Protein AF-A0A1F8B4W2-F1 (afdb_monomer_lite)

InterPro domains:
  IPR002145 Ribbon-helix-helix protein, CopG [PF01402] (3-40)
  IPR010985 Ribbon-helix-helix [SSF47598] (1-41)
  IPR013321 Arc-type ribbon-helix-helix [G3DSA:1.10.1220.10] (1-43)

Radius of gyration: 23.83 Å; chains: 1; bounding box: 59×37×35 Å

Organism: NCBI:txid1802516

Sequence (83 aa):
MIRTQVYLPDDLHRELKLKAATSGKNFSELIREGVRKVVAKKATRNRKKDIQGWKDFIGFCKTDFGGKSGQELIDDYYENDVV

pLDDT: mean 74.64, std 16.67, range [43.78, 95.94]

Secondary structure (DSSP, 8-state):
---------HHHHHHHHHHHHHHT--HHHHHHHHHHHHHHHHHHHHHHHHHHHHHHHHHHHHHHTT---TTHHHHHHHHSS--

Structure (mmCIF, N/CA/C/O backbone):
data_AF-A0A1F8B4W2-F1
#
_entry.id   AF-A0A1F8B4W2-F1
#
loop_
_atom_site.group_PDB
_atom_site.id
_atom_site.type_symbol
_atom_site.label_atom_id
_atom_site.label_alt_id
_atom_site.label_comp_id
_atom_site.label_asym_id
_atom_site.label_entity_id
_atom_site.label_seq_id
_atom_site.pdbx_PDB_ins_code
_atom_site.Cartn_x
_atom_site.Cartn_y
_atom_site.Cartn_z
_atom_site.occupancy
_atom_site.B_iso_or_equiv
_atom_site.auth_seq_id
_atom_site.auth_comp_id
_atom_site.auth_asym_id
_atom_site.auth_atom_id
_atom_site.pdbx_PDB_model_num
ATOM 1 N N . MET A 1 1 ? -5.842 17.479 -1.123 1.00 66.75 1 MET A N 1
ATOM 2 C CA . MET A 1 1 ? -6.091 16.033 -1.334 1.00 66.75 1 MET A CA 1
ATOM 3 C C . MET A 1 1 ? -6.819 15.888 -2.660 1.00 66.75 1 MET A C 1
ATOM 5 O O . MET A 1 1 ? -7.765 16.631 -2.870 1.00 66.75 1 MET A O 1
ATOM 9 N N . ILE A 1 2 ? -6.368 15.008 -3.553 1.00 83.69 2 ILE A N 1
ATOM 10 C CA . ILE A 1 2 ? -7.027 14.754 -4.846 1.00 83.69 2 ILE A CA 1
ATOM 11 C C . ILE A 1 2 ? -7.914 13.514 -4.682 1.00 83.69 2 ILE A C 1
ATOM 13 O O . ILE A 1 2 ? -7.509 12.561 -4.013 1.00 83.69 2 ILE A O 1
ATOM 17 N N . ARG A 1 3 ? -9.132 13.538 -5.235 1.00 87.25 3 ARG A N 1
ATOM 18 C CA . ARG A 1 3 ? -10.028 12.375 -5.253 1.00 87.25 3 ARG A CA 1
ATOM 19 C C . ARG A 1 3 ? -9.776 11.591 -6.535 1.00 87.25 3 ARG A C 1
ATOM 21 O O . ARG A 1 3 ? -9.960 12.121 -7.623 1.00 87.25 3 ARG A O 1
ATOM 28 N N . THR A 1 4 ? -9.399 10.330 -6.386 1.00 89.12 4 THR A N 1
ATOM 29 C CA . THR A 1 4 ? -9.175 9.412 -7.504 1.00 89.12 4 THR A CA 1
ATOM 30 C C . THR A 1 4 ? -10.140 8.245 -7.374 1.00 89.12 4 THR A C 1
ATOM 32 O O . THR A 1 4 ? -10.292 7.692 -6.285 1.00 89.12 4 THR A O 1
ATOM 35 N N . GLN A 1 5 ? -10.798 7.878 -8.472 1.00 92.94 5 GLN A N 1
ATOM 36 C CA . GLN A 1 5 ? -11.573 6.645 -8.565 1.00 92.94 5 GLN A CA 1
ATOM 37 C C . GLN A 1 5 ? -10.672 5.551 -9.130 1.00 92.94 5 GLN A C 1
ATOM 39 O O . GLN A 1 5 ? -9.987 5.762 -10.128 1.00 92.94 5 GLN A O 1
ATOM 44 N N . VAL A 1 6 ? -10.643 4.400 -8.466 1.00 90.12 6 VAL A N 1
ATOM 45 C CA . VAL A 1 6 ? -9.845 3.244 -8.878 1.00 90.12 6 VAL A CA 1
ATOM 46 C C . VAL A 1 6 ? -10.738 2.022 -8.790 1.00 90.12 6 VAL A C 1
ATOM 48 O O . VAL A 1 6 ? -11.468 1.858 -7.812 1.00 90.12 6 VAL A O 1
ATOM 51 N N . TYR A 1 7 ? -10.680 1.178 -9.811 1.00 94.25 7 TYR A N 1
ATOM 52 C CA . TYR A 1 7 ? -11.364 -0.101 -9.788 1.00 94.25 7 TYR A CA 1
ATOM 53 C C . TYR A 1 7 ? -10.632 -1.070 -8.852 1.00 94.25 7 TYR A C 1
ATOM 55 O O . TYR A 1 7 ? -9.418 -1.253 -8.960 1.00 94.25 7 TYR A O 1
ATOM 63 N N . LEU A 1 8 ? -11.379 -1.679 -7.934 1.00 92.81 8 LEU A N 1
ATOM 64 C CA . LEU A 1 8 ? -10.908 -2.722 -7.031 1.00 92.81 8 LEU A CA 1
ATOM 65 C C . LEU A 1 8 ? -11.779 -3.961 -7.246 1.00 92.81 8 LEU A C 1
ATOM 67 O O . LEU A 1 8 ? -12.996 -3.851 -7.100 1.00 92.81 8 LEU A O 1
ATOM 71 N N . PRO A 1 9 ? -11.174 -5.115 -7.557 1.00 95.94 9 PRO A N 1
ATOM 72 C CA . PRO A 1 9 ? -11.859 -6.399 -7.525 1.00 95.94 9 PRO A CA 1
ATOM 73 C C . PRO A 1 9 ? -12.549 -6.663 -6.175 1.00 95.94 9 PRO A C 1
ATOM 75 O O . PRO A 1 9 ? -12.077 -6.216 -5.121 1.00 95.94 9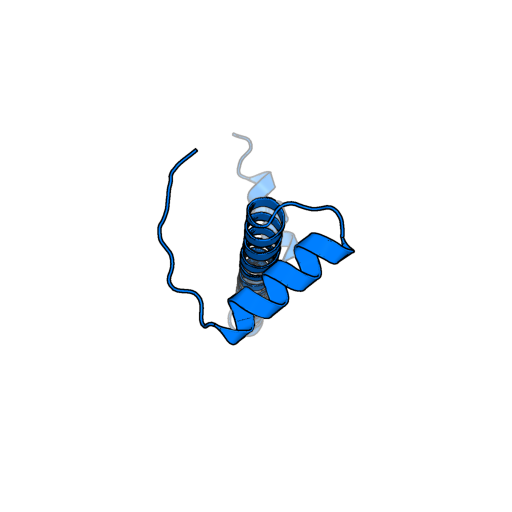 PRO A O 1
ATOM 78 N N . ASP A 1 10 ? -13.671 -7.383 -6.206 1.00 94.38 10 ASP A N 1
ATOM 79 C CA . ASP A 1 10 ? -14.543 -7.587 -5.040 1.00 94.38 10 ASP A CA 1
ATOM 80 C C . ASP A 1 10 ? -13.853 -8.327 -3.886 1.00 94.38 10 ASP A C 1
ATOM 82 O O . ASP A 1 10 ? -14.075 -8.015 -2.712 1.00 94.38 10 ASP A O 1
ATOM 86 N N . ASP A 1 11 ? -12.990 -9.286 -4.211 1.00 95.06 11 ASP A N 1
ATOM 87 C CA . ASP A 1 11 ? -12.157 -10.030 -3.268 1.00 95.06 11 ASP A CA 1
ATOM 88 C C . ASP A 1 11 ? -11.205 -9.092 -2.511 1.00 95.06 11 ASP A C 1
ATOM 90 O O . ASP A 1 11 ? -11.214 -9.056 -1.276 1.00 95.06 11 ASP A O 1
ATOM 94 N N . LEU A 1 12 ? -10.471 -8.245 -3.236 1.00 92.69 12 LEU A N 1
ATOM 95 C CA . LEU A 1 12 ? -9.574 -7.245 -2.658 1.00 92.69 12 LEU A CA 1
ATOM 96 C C . LEU A 1 12 ? -10.327 -6.227 -1.805 1.00 92.69 12 LEU A C 1
ATOM 98 O O . LEU A 1 12 ? -9.865 -5.860 -0.720 1.00 92.69 12 LEU A O 1
ATOM 102 N N . HIS A 1 13 ? -11.492 -5.773 -2.266 1.00 93.50 13 HIS A N 1
ATOM 103 C CA . HIS A 1 13 ? -12.330 -4.858 -1.501 1.00 93.50 13 HIS A CA 1
ATOM 104 C C . HIS A 1 13 ? -12.800 -5.500 -0.186 1.00 93.50 13 HIS A C 1
ATOM 106 O O . HIS A 1 13 ? -12.726 -4.873 0.878 1.00 93.50 13 HIS A O 1
ATOM 112 N N . ARG A 1 14 ? -13.236 -6.765 -0.228 1.00 93.62 14 ARG A N 1
ATOM 113 C CA . ARG A 1 14 ? -13.689 -7.509 0.952 1.00 93.62 14 ARG A CA 1
ATOM 114 C C . ARG A 1 14 ? -12.555 -7.726 1.951 1.00 93.62 14 ARG A C 1
ATOM 116 O O . ARG A 1 14 ? -12.751 -7.483 3.142 1.00 93.62 14 ARG A O 1
ATOM 123 N N . GLU A 1 15 ? -11.371 -8.105 1.480 1.00 92.75 15 GLU A N 1
ATOM 124 C CA . GLU A 1 15 ? -10.187 -8.244 2.330 1.00 92.75 15 GLU A CA 1
ATOM 125 C C . GLU A 1 15 ? -9.771 -6.924 2.981 1.00 92.75 15 GLU A C 1
ATOM 127 O O . GLU A 1 15 ? -9.498 -6.883 4.182 1.00 92.75 15 GLU A O 1
ATOM 132 N N . LEU A 1 16 ? -9.733 -5.832 2.210 1.00 92.50 16 LEU A N 1
ATOM 133 C CA . LEU A 1 16 ? -9.402 -4.503 2.727 1.00 92.50 16 LEU A CA 1
ATOM 134 C C . LEU A 1 16 ? -10.390 -4.065 3.805 1.00 92.50 16 LEU A C 1
ATOM 136 O O . LEU A 1 16 ? -9.975 -3.533 4.833 1.00 92.50 16 LEU A O 1
ATOM 140 N N . LYS A 1 17 ? -11.685 -4.319 3.597 1.00 91.44 17 LYS A N 1
ATOM 141 C CA . LYS A 1 17 ? -12.734 -3.979 4.562 1.00 91.44 17 LYS A CA 1
ATOM 142 C C . LYS A 1 17 ? -12.572 -4.762 5.863 1.00 91.44 17 LYS A C 1
ATOM 144 O O . LYS A 1 17 ? -12.701 -4.187 6.941 1.00 91.44 17 LYS A O 1
ATOM 149 N N . LEU A 1 18 ? -12.245 -6.048 5.764 1.00 93.25 18 LEU A N 1
ATOM 150 C CA . LEU A 1 18 ? -12.011 -6.903 6.926 1.00 93.25 18 LEU A CA 1
ATOM 151 C C . LEU A 1 18 ? -10.759 -6.447 7.690 1.00 93.25 18 LEU A C 1
ATOM 153 O O . LEU A 1 18 ? -10.820 -6.222 8.894 1.00 93.25 18 LEU A O 1
ATOM 157 N N . LYS A 1 19 ? -9.658 -6.175 6.980 1.00 91.56 19 LYS A N 1
ATOM 158 C CA . LYS A 1 19 ? -8.426 -5.629 7.574 1.00 91.56 19 LYS A CA 1
ATOM 159 C C . LYS A 1 19 ? -8.636 -4.263 8.223 1.00 91.56 19 LYS A C 1
ATOM 161 O O . LYS A 1 19 ? -8.046 -4.004 9.270 1.00 91.56 19 LYS A O 1
ATOM 166 N N . ALA A 1 20 ? -9.459 -3.397 7.637 1.00 91.31 20 ALA A N 1
ATOM 167 C CA . ALA A 1 20 ? -9.817 -2.106 8.223 1.00 91.31 20 ALA A CA 1
ATOM 168 C C . ALA A 1 20 ? -10.507 -2.302 9.579 1.00 91.31 20 ALA A C 1
ATOM 170 O O . ALA A 1 20 ? -10.062 -1.751 10.584 1.00 91.31 20 ALA A O 1
ATOM 171 N N . ALA A 1 21 ? -11.518 -3.176 9.619 1.00 88.88 21 ALA A N 1
ATOM 172 C CA . ALA A 1 21 ? -12.259 -3.488 10.836 1.00 88.88 21 ALA A CA 1
ATOM 173 C C . ALA A 1 21 ? -11.365 -4.087 11.933 1.00 88.88 21 ALA A C 1
ATOM 175 O O . ALA A 1 21 ? -11.445 -3.669 13.083 1.00 88.88 21 ALA A O 1
ATOM 176 N N . THR A 1 22 ? -10.474 -5.021 11.587 1.00 92.62 22 THR A N 1
ATOM 177 C CA . THR A 1 22 ? -9.592 -5.668 12.572 1.00 92.62 22 THR A CA 1
ATOM 178 C C . THR A 1 22 ? -8.483 -4.745 13.083 1.00 92.62 22 THR A C 1
ATOM 180 O O . THR A 1 22 ? -8.076 -4.859 14.233 1.00 92.62 22 THR A O 1
ATOM 183 N N . SER A 1 23 ?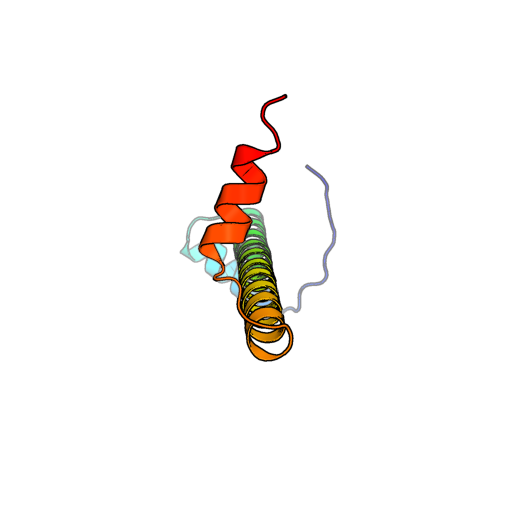 -7.972 -3.833 12.250 1.00 86.69 23 SER A N 1
ATOM 184 C CA . SER A 1 23 ? -6.851 -2.952 12.618 1.00 86.69 23 SER A CA 1
ATOM 185 C C . SER A 1 23 ? -7.269 -1.620 13.245 1.00 86.69 23 SER A C 1
ATOM 187 O O . SER A 1 23 ? -6.399 -0.834 13.615 1.00 86.69 23 SER A O 1
ATOM 189 N N . GLY A 1 24 ? -8.575 -1.337 13.327 1.00 89.56 24 GLY A N 1
ATOM 190 C CA . GLY A 1 24 ? -9.096 -0.045 13.783 1.00 89.56 24 GLY A CA 1
ATOM 191 C C . GLY A 1 24 ? -8.775 1.124 12.841 1.00 89.56 24 GLY A C 1
ATOM 192 O O . GLY A 1 24 ? -8.964 2.279 13.212 1.00 89.56 24 GLY A O 1
ATOM 193 N N . LYS A 1 25 ? -8.276 0.844 11.630 1.00 89.88 25 LYS A N 1
ATOM 194 C CA . LYS A 1 25 ? -7.939 1.851 10.616 1.00 89.88 25 LYS A CA 1
ATOM 195 C C . LYS A 1 25 ? -9.095 2.059 9.656 1.00 89.88 25 LYS A C 1
ATOM 197 O O . LYS A 1 25 ? -9.865 1.143 9.371 1.00 89.88 25 LYS A O 1
ATOM 202 N N . ASN A 1 26 ? -9.170 3.248 9.067 1.00 90.56 26 ASN A N 1
ATOM 203 C CA . ASN A 1 26 ? -10.121 3.477 7.983 1.00 90.56 26 ASN A CA 1
ATOM 204 C C . ASN A 1 26 ? -9.604 2.913 6.645 1.00 90.56 26 ASN A C 1
ATOM 206 O O . ASN A 1 26 ? -8.406 2.733 6.413 1.00 90.56 26 ASN A O 1
ATOM 210 N N . PHE A 1 27 ? -10.532 2.640 5.728 1.00 89.25 27 PHE A N 1
ATOM 211 C CA . PHE A 1 27 ? -10.237 2.053 4.416 1.00 89.25 27 PHE A CA 1
ATOM 212 C C . PHE A 1 27 ? -9.195 2.873 3.627 1.00 89.25 27 PHE A C 1
ATOM 214 O O . PHE A 1 27 ? -8.250 2.339 3.045 1.00 89.25 27 PHE A O 1
ATOM 221 N N . SER A 1 28 ? -9.317 4.201 3.682 1.00 89.69 28 SER A N 1
ATOM 222 C CA . SER A 1 28 ? -8.424 5.150 3.013 1.00 89.69 28 SER A CA 1
ATOM 223 C C . SER A 1 28 ? -7.000 5.151 3.583 1.00 89.69 28 SER A C 1
ATOM 225 O O . SER A 1 28 ? -6.038 5.390 2.855 1.00 89.69 28 SER A O 1
ATOM 227 N N . GLU A 1 29 ? -6.821 4.922 4.883 1.00 92.44 29 GLU A N 1
ATOM 228 C CA . GLU A 1 29 ? -5.507 4.773 5.518 1.00 92.44 29 GLU A CA 1
ATOM 229 C C . GLU A 1 29 ? -4.783 3.536 5.017 1.00 92.44 29 GLU A C 1
ATOM 231 O O . GLU A 1 29 ? -3.617 3.646 4.638 1.00 92.44 29 GLU A O 1
ATOM 236 N N . LEU A 1 30 ? -5.478 2.399 4.942 1.00 92.19 30 LEU A N 1
ATOM 237 C CA . LEU A 1 30 ? -4.899 1.160 4.429 1.00 92.19 30 LEU A CA 1
ATOM 238 C C . LEU A 1 30 ? -4.492 1.288 2.963 1.00 92.19 30 LEU A C 1
ATOM 240 O O . LEU A 1 30 ? -3.378 0.897 2.612 1.00 92.19 30 LEU A O 1
ATOM 244 N N . ILE A 1 31 ? -5.333 1.904 2.124 1.00 92.50 31 ILE A N 1
ATOM 245 C CA . ILE A 1 31 ? -4.973 2.176 0.725 1.00 92.50 31 ILE A CA 1
ATOM 246 C C . ILE A 1 31 ? -3.723 3.059 0.655 1.00 92.50 31 ILE A C 1
ATOM 248 O O . ILE A 1 31 ? -2.768 2.722 -0.043 1.00 92.50 31 ILE A O 1
ATOM 252 N N . ARG A 1 32 ? -3.674 4.164 1.410 1.00 91.69 32 ARG A N 1
ATOM 253 C CA . ARG A 1 32 ? -2.512 5.070 1.413 1.00 91.69 32 ARG A CA 1
ATOM 254 C C . ARG A 1 32 ? -1.241 4.384 1.908 1.00 91.69 32 ARG A C 1
ATOM 256 O O . ARG A 1 32 ? -0.171 4.602 1.346 1.00 91.69 32 ARG A O 1
ATOM 263 N N . GLU A 1 33 ? -1.337 3.568 2.952 1.00 92.69 33 GLU A N 1
ATOM 264 C CA . GLU A 1 33 ? -0.211 2.801 3.481 1.00 92.69 33 GLU A CA 1
ATOM 265 C C . GLU A 1 33 ? 0.299 1.774 2.463 1.00 92.69 33 GLU A C 1
ATOM 267 O O . GLU A 1 33 ? 1.504 1.712 2.213 1.00 92.69 33 GLU A O 1
ATOM 272 N N . GLY A 1 34 ? -0.608 1.027 1.830 1.00 91.31 34 GLY A N 1
ATOM 273 C CA . GLY A 1 34 ? -0.279 0.071 0.775 1.00 91.31 34 GLY A CA 1
ATOM 274 C C . GLY A 1 34 ? 0.420 0.741 -0.407 1.00 91.31 34 GLY A C 1
ATOM 275 O O . GLY A 1 34 ? 1.515 0.327 -0.790 1.00 91.31 34 GLY A O 1
ATOM 276 N N . VAL A 1 35 ? -0.150 1.835 -0.922 1.00 91.69 35 VAL A N 1
ATOM 277 C CA . VAL A 1 35 ? 0.438 2.608 -2.028 1.00 91.69 35 VAL A CA 1
ATOM 278 C C . VAL A 1 35 ? 1.829 3.126 -1.655 1.00 91.69 35 VAL A C 1
ATOM 280 O O . VAL A 1 35 ? 2.773 2.927 -2.421 1.00 91.69 35 VAL A O 1
ATOM 283 N N . ARG A 1 36 ? 2.007 3.713 -0.461 1.00 92.62 36 ARG A N 1
ATOM 284 C CA . ARG A 1 36 ? 3.321 4.195 0.004 1.00 92.62 36 ARG A CA 1
ATOM 285 C C . ARG A 1 36 ? 4.365 3.084 0.046 1.00 92.62 36 ARG A C 1
ATOM 287 O O . ARG A 1 36 ? 5.473 3.285 -0.446 1.00 92.62 36 ARG A O 1
ATOM 294 N N . LYS A 1 37 ? 4.018 1.911 0.586 1.00 91.56 37 LYS A N 1
ATOM 295 C CA . LYS A 1 37 ? 4.934 0.761 0.657 1.00 91.56 37 LYS A CA 1
ATOM 296 C C . LYS A 1 37 ? 5.359 0.287 -0.733 1.00 91.56 37 LYS A C 1
ATOM 298 O O . LYS A 1 37 ? 6.542 0.035 -0.955 1.00 91.56 37 LYS A O 1
ATOM 303 N N . VAL A 1 38 ? 4.420 0.198 -1.676 1.00 88.75 38 VAL A N 1
ATOM 304 C CA . VAL A 1 38 ? 4.707 -0.248 -3.049 1.00 88.75 38 VAL A CA 1
ATOM 305 C C . VAL A 1 38 ? 5.594 0.756 -3.787 1.00 88.75 38 VAL A C 1
ATOM 307 O O . VAL A 1 38 ? 6.602 0.366 -4.380 1.00 88.75 38 VAL A O 1
ATOM 310 N N . VAL A 1 39 ? 5.268 2.049 -3.711 1.00 86.50 39 VAL A N 1
ATOM 311 C CA . VAL A 1 39 ? 6.041 3.114 -4.370 1.00 86.50 39 VAL A CA 1
ATOM 312 C C . VAL A 1 39 ? 7.453 3.210 -3.784 1.00 86.50 39 VAL A C 1
ATOM 314 O O . VAL A 1 39 ? 8.425 3.222 -4.539 1.00 86.50 39 VAL A O 1
ATOM 317 N N . ALA A 1 40 ? 7.592 3.185 -2.455 1.00 84.88 40 ALA A N 1
ATOM 318 C CA . ALA A 1 40 ? 8.895 3.240 -1.791 1.00 84.88 40 ALA A CA 1
ATOM 319 C C . ALA A 1 40 ? 9.786 2.035 -2.140 1.00 84.88 40 ALA A C 1
ATOM 321 O O . ALA A 1 40 ? 10.979 2.202 -2.414 1.00 84.88 40 ALA A O 1
ATOM 322 N N . LYS A 1 41 ? 9.210 0.823 -2.196 1.00 79.12 41 LYS A N 1
ATOM 323 C CA . LYS A 1 41 ? 9.924 -0.399 -2.604 1.00 79.12 41 LYS A CA 1
ATOM 324 C C . LYS A 1 41 ? 10.403 -0.322 -4.057 1.00 79.12 41 LYS A C 1
ATOM 326 O O . LYS A 1 41 ? 11.500 -0.781 -4.370 1.00 79.12 41 LYS A O 1
ATOM 331 N N . LYS A 1 42 ? 9.604 0.271 -4.949 1.00 70.19 42 LYS A N 1
ATOM 332 C CA . LYS A 1 42 ? 9.980 0.465 -6.357 1.00 70.19 42 LYS A CA 1
ATOM 333 C C . LYS A 1 42 ? 11.114 1.486 -6.504 1.00 70.19 42 LYS A C 1
ATOM 335 O O . LYS A 1 42 ? 12.073 1.217 -7.221 1.00 70.19 42 LYS A O 1
ATOM 340 N N . ALA A 1 43 ? 11.054 2.596 -5.768 1.00 65.75 43 ALA A N 1
ATOM 341 C CA . ALA A 1 43 ? 12.095 3.625 -5.781 1.00 65.75 43 ALA A CA 1
ATOM 342 C C . ALA A 1 43 ? 13.458 3.090 -5.305 1.00 65.75 43 ALA A C 1
ATOM 344 O O . ALA A 1 43 ? 14.482 3.309 -5.949 1.00 65.75 43 ALA A O 1
ATOM 345 N N . THR A 1 44 ? 13.477 2.321 -4.214 1.00 61.69 44 THR A N 1
ATOM 346 C CA . THR A 1 44 ? 14.718 1.718 -3.693 1.00 61.69 44 THR A CA 1
ATOM 347 C C . THR A 1 44 ? 15.286 0.635 -4.608 1.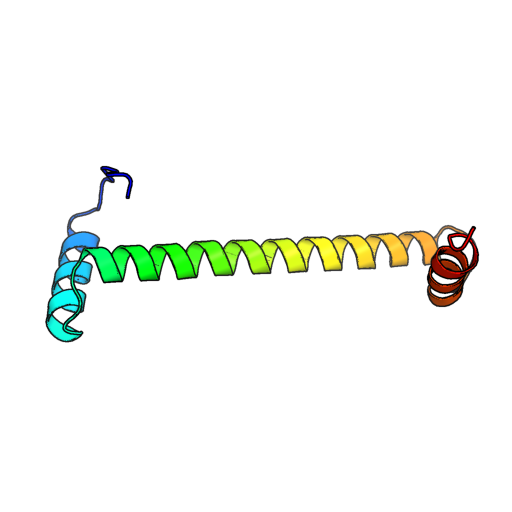00 61.69 44 THR A C 1
ATOM 349 O O . THR A 1 44 ? 16.506 0.537 -4.742 1.00 61.69 44 THR A O 1
ATOM 352 N N . ARG A 1 45 ? 14.435 -0.161 -5.270 1.00 61.38 45 ARG A N 1
ATOM 353 C CA . ARG A 1 45 ? 14.885 -1.172 -6.242 1.00 61.38 45 ARG A CA 1
ATOM 354 C C . ARG A 1 45 ? 15.563 -0.537 -7.455 1.00 61.38 45 ARG A C 1
ATOM 356 O O . ARG A 1 45 ? 16.608 -1.024 -7.873 1.00 61.38 45 ARG A O 1
ATOM 363 N N . ASN A 1 46 ? 14.998 0.550 -7.974 1.00 60.56 46 ASN A N 1
ATOM 364 C CA . ASN A 1 46 ? 15.582 1.276 -9.101 1.00 60.56 46 ASN A CA 1
ATOM 365 C C . ASN A 1 46 ? 16.925 1.901 -8.715 1.00 60.56 46 ASN A C 1
ATOM 367 O O . ASN A 1 46 ? 17.917 1.653 -9.387 1.00 60.56 46 ASN A O 1
ATOM 371 N N . ARG A 1 47 ? 17.007 2.551 -7.547 1.00 59.56 47 ARG A N 1
ATOM 372 C CA . ARG A 1 47 ? 18.262 3.139 -7.055 1.00 59.56 47 ARG A CA 1
ATOM 373 C C . ARG A 1 47 ? 19.391 2.112 -6.905 1.00 59.56 47 ARG A C 1
ATOM 375 O O . ARG A 1 47 ? 20.538 2.408 -7.211 1.00 59.56 47 ARG A O 1
ATOM 382 N N . LYS A 1 48 ? 19.082 0.891 -6.449 1.00 60.94 48 LYS A N 1
ATOM 383 C CA . LYS A 1 48 ? 20.071 -0.200 -6.378 1.00 60.94 48 LYS A CA 1
ATOM 384 C C . LYS A 1 48 ? 20.512 -0.685 -7.760 1.00 60.94 48 LYS A C 1
ATOM 386 O O . LYS A 1 48 ? 21.682 -1.014 -7.919 1.00 6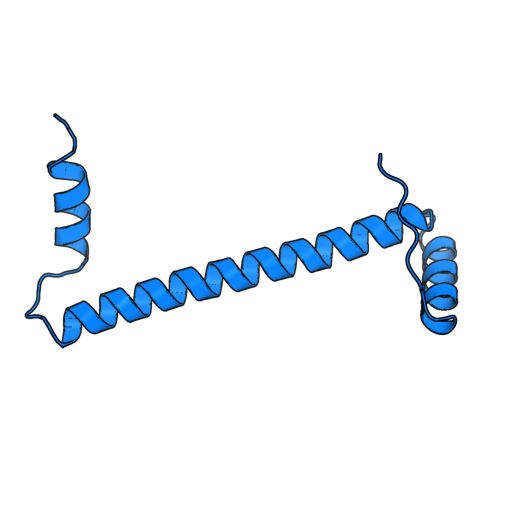0.94 48 LYS A O 1
ATOM 391 N N . LYS A 1 49 ? 19.601 -0.726 -8.737 1.00 62.59 49 LYS A N 1
ATOM 392 C CA . LYS A 1 49 ? 19.923 -1.088 -10.123 1.00 62.59 49 LYS A CA 1
ATOM 393 C C . LYS A 1 49 ? 20.833 -0.042 -10.771 1.00 62.59 49 LYS A C 1
ATOM 395 O O . LYS A 1 49 ? 21.780 -0.427 -11.440 1.00 62.59 49 LYS A O 1
ATOM 400 N N . ASP A 1 50 ? 20.599 1.238 -10.500 1.00 62.03 50 ASP A N 1
ATOM 401 C CA . ASP A 1 50 ? 21.417 2.329 -11.038 1.00 62.03 50 ASP A CA 1
ATOM 402 C C . ASP A 1 50 ? 22.823 2.345 -10.418 1.00 62.03 50 ASP A C 1
ATOM 404 O O . ASP A 1 50 ? 23.813 2.479 -11.130 1.00 62.03 50 ASP A O 1
ATOM 408 N N . ILE A 1 51 ? 22.941 2.110 -9.103 1.00 66.69 51 ILE A N 1
ATOM 409 C CA . ILE A 1 51 ? 24.248 1.990 -8.430 1.00 66.69 51 ILE A CA 1
ATOM 410 C C . ILE A 1 51 ? 25.013 0.756 -8.922 1.00 66.69 51 ILE A C 1
ATOM 412 O O . ILE A 1 51 ? 26.225 0.831 -9.108 1.00 66.69 51 ILE A O 1
ATOM 416 N N . GLN A 1 52 ? 24.335 -0.378 -9.128 1.00 70.12 52 GLN A N 1
ATOM 417 C CA . GLN A 1 52 ? 24.983 -1.573 -9.666 1.00 70.12 52 GLN A CA 1
ATOM 418 C C . GLN A 1 52 ? 25.413 -1.356 -11.121 1.00 70.12 52 GLN A C 1
ATOM 420 O O . GLN A 1 52 ? 26.559 -1.627 -11.444 1.00 70.12 52 GLN A O 1
ATOM 425 N N . GLY A 1 53 ? 24.552 -0.771 -11.958 1.00 73.00 53 GLY A N 1
ATOM 426 C CA . GLY A 1 53 ? 24.887 -0.433 -13.342 1.00 73.00 53 GLY A CA 1
ATOM 427 C C . GLY A 1 53 ? 26.057 0.548 -13.451 1.00 73.00 53 GLY A C 1
ATOM 428 O O . GLY A 1 53 ? 26.908 0.383 -14.315 1.00 73.00 53 GLY A O 1
ATOM 429 N N . TRP A 1 54 ? 26.165 1.514 -12.534 1.00 67.31 54 TRP A N 1
ATOM 430 C CA . TRP A 1 54 ? 27.324 2.406 -12.464 1.00 67.31 54 TRP A CA 1
ATOM 431 C C . TRP A 1 54 ? 28.592 1.681 -11.981 1.00 67.31 54 TRP A C 1
ATOM 433 O O . TRP A 1 54 ? 29.667 1.884 -12.539 1.00 67.31 54 TRP A O 1
ATOM 443 N N . LYS A 1 55 ? 28.495 0.789 -10.988 1.00 72.06 55 LYS A N 1
ATOM 444 C CA . LYS A 1 55 ? 29.638 -0.036 -10.558 1.00 72.06 55 LYS A CA 1
ATOM 445 C C . LYS A 1 55 ? 30.133 -0.960 -11.665 1.00 72.06 55 LYS A C 1
ATOM 447 O O . LYS A 1 55 ? 31.342 -1.066 -11.851 1.00 72.06 55 LYS A O 1
ATOM 452 N N . ASP A 1 56 ? 29.216 -1.575 -12.401 1.00 73.12 56 ASP A N 1
ATOM 453 C CA . ASP A 1 56 ? 29.528 -2.441 -13.534 1.00 73.12 56 ASP A CA 1
ATOM 454 C C . ASP A 1 56 ? 30.142 -1.617 -14.680 1.00 73.12 56 ASP A C 1
ATOM 456 O O . ASP A 1 56 ? 31.121 -2.047 -15.278 1.00 73.12 56 ASP A O 1
ATOM 460 N N . PHE A 1 57 ? 29.660 -0.388 -14.912 1.00 68.12 57 PHE A N 1
ATOM 461 C CA . PHE A 1 57 ? 30.253 0.562 -15.861 1.00 68.12 57 PHE A CA 1
ATOM 462 C C . PHE A 1 57 ? 31.679 0.988 -15.468 1.00 68.12 57 PHE A C 1
ATOM 464 O O . PHE A 1 57 ? 32.584 0.932 -16.294 1.00 68.12 57 PHE A O 1
ATOM 471 N N . ILE A 1 58 ? 31.923 1.353 -14.201 1.00 69.62 58 ILE A N 1
ATOM 472 C CA . ILE A 1 58 ? 33.278 1.669 -13.713 1.00 69.62 58 ILE A CA 1
ATOM 473 C C . ILE A 1 58 ? 34.184 0.432 -13.800 1.00 69.62 58 ILE A C 1
ATOM 475 O O . ILE A 1 58 ? 35.350 0.548 -14.169 1.00 69.62 58 ILE A O 1
ATOM 479 N N . GLY A 1 59 ? 33.672 -0.751 -13.450 1.00 67.62 59 GLY A N 1
ATOM 480 C CA . GLY A 1 59 ? 34.407 -2.013 -13.544 1.00 67.62 59 GLY A CA 1
ATOM 481 C C . GLY A 1 59 ? 34.799 -2.359 -14.981 1.00 67.62 59 GLY A C 1
ATOM 482 O O . GLY A 1 59 ? 35.943 -2.731 -15.229 1.00 67.62 59 GLY A O 1
ATOM 483 N N . PHE A 1 60 ? 33.884 -2.159 -15.929 1.00 63.09 60 PHE A N 1
ATOM 484 C CA . PHE A 1 60 ? 34.131 -2.315 -17.361 1.00 63.09 60 PHE A CA 1
ATOM 485 C C . PHE A 1 60 ? 35.216 -1.347 -17.858 1.00 63.09 60 PHE A C 1
ATOM 487 O O . PHE A 1 60 ? 36.216 -1.784 -18.423 1.00 63.09 60 PHE A O 1
ATOM 494 N N . CYS A 1 61 ? 35.109 -0.053 -17.531 1.00 57.47 61 CYS A N 1
ATOM 495 C CA . CYS A 1 61 ? 36.135 0.935 -17.883 1.00 57.47 61 CYS A CA 1
ATOM 496 C C . CYS A 1 61 ? 37.512 0.617 -17.268 1.00 57.47 61 CYS A C 1
ATOM 498 O O . CYS A 1 61 ? 38.528 0.827 -17.920 1.00 57.47 61 CYS A O 1
ATOM 500 N N . LYS A 1 62 ? 37.571 0.059 -16.050 1.00 52.00 62 LYS A N 1
ATOM 501 C CA . LYS A 1 62 ? 38.833 -0.380 -15.419 1.00 52.00 62 LYS A CA 1
ATOM 502 C C . LYS A 1 62 ? 39.495 -1.575 -16.112 1.00 52.00 62 LYS A C 1
ATOM 504 O O . LYS A 1 62 ? 40.703 -1.741 -15.969 1.00 52.00 62 LYS A O 1
ATOM 509 N N . THR A 1 63 ? 38.720 -2.420 -16.793 1.00 54.62 63 THR A N 1
ATOM 510 C CA . THR A 1 63 ? 39.216 -3.678 -17.375 1.00 54.62 63 THR A CA 1
ATOM 511 C C . THR A 1 63 ? 39.712 -3.476 -18.808 1.00 54.62 63 THR A C 1
ATOM 513 O O . THR A 1 63 ? 40.767 -3.999 -19.154 1.00 54.62 63 THR A O 1
ATOM 516 N N . ASP A 1 64 ? 39.022 -2.647 -19.598 1.00 50.72 64 ASP A N 1
ATOM 517 C CA . ASP A 1 64 ? 39.337 -2.457 -21.023 1.00 50.72 64 ASP A CA 1
ATOM 518 C C . ASP A 1 64 ? 40.145 -1.177 -21.329 1.00 50.72 64 ASP A C 1
ATOM 520 O O . ASP A 1 64 ? 40.806 -1.103 -22.364 1.00 50.72 64 ASP A O 1
ATOM 524 N N . PHE A 1 65 ? 40.168 -0.184 -20.428 1.00 45.09 65 PHE A N 1
ATOM 525 C CA . PHE A 1 65 ? 40.936 1.058 -20.594 1.00 45.09 65 PHE A CA 1
ATOM 526 C C . PHE A 1 65 ? 41.997 1.207 -19.498 1.00 45.09 65 PHE A C 1
ATOM 528 O O . PHE A 1 65 ? 41.824 1.956 -18.542 1.00 45.09 65 PHE A O 1
ATOM 535 N N . GLY A 1 66 ? 43.105 0.473 -19.647 1.00 50.28 66 GLY A N 1
ATOM 536 C CA . GLY A 1 66 ? 44.428 0.810 -19.098 1.00 50.28 66 GLY A CA 1
ATOM 537 C C . GLY A 1 66 ? 44.461 1.542 -17.751 1.00 50.28 66 GLY A C 1
ATOM 538 O O . GLY A 1 66 ? 44.840 2.705 -17.700 1.00 50.28 66 GLY A O 1
ATOM 539 N N . GLY A 1 67 ? 44.084 0.838 -16.680 1.00 47.88 67 GLY A N 1
ATOM 540 C CA . GLY A 1 67 ? 44.520 1.050 -15.296 1.00 47.88 67 GLY A CA 1
ATOM 541 C C . GLY A 1 67 ? 44.810 2.482 -14.830 1.00 47.88 67 GLY A C 1
ATOM 542 O O . GLY A 1 67 ? 45.969 2.848 -14.664 1.00 47.88 67 GLY A O 1
ATOM 543 N N . LYS A 1 68 ? 43.765 3.223 -14.453 1.00 52.53 68 LYS A N 1
ATOM 544 C CA . LYS A 1 68 ? 43.840 4.128 -13.294 1.00 52.53 68 LYS A CA 1
ATOM 545 C C . LYS A 1 68 ? 42.862 3.652 -12.234 1.00 52.53 68 LYS A C 1
ATOM 547 O O . LYS A 1 68 ? 41.741 3.227 -12.539 1.00 52.53 68 LYS A O 1
ATOM 552 N N . SER A 1 69 ? 43.313 3.620 -10.987 1.00 51.97 69 SER A N 1
ATOM 553 C CA . SER A 1 69 ? 42.511 3.067 -9.902 1.00 51.97 69 SER A CA 1
ATOM 554 C C . SER A 1 69 ? 41.357 4.025 -9.596 1.00 51.97 69 SER A C 1
ATOM 556 O O . SER A 1 69 ? 41.492 5.239 -9.663 1.00 51.97 69 SER A O 1
ATOM 558 N N . GLY A 1 70 ? 40.173 3.488 -9.293 1.00 53.47 70 GLY A N 1
ATOM 559 C CA . GLY A 1 70 ? 38.960 4.310 -9.159 1.00 53.47 70 GLY A CA 1
ATOM 560 C C . GLY A 1 70 ? 38.984 5.319 -8.004 1.00 53.47 70 GLY A C 1
ATOM 561 O O . GLY A 1 70 ? 38.074 6.132 -7.942 1.00 53.47 70 GLY A O 1
ATOM 562 N N . GLN A 1 71 ? 39.976 5.255 -7.108 1.00 55.16 71 GLN A N 1
ATOM 563 C CA . GLN A 1 71 ? 40.228 6.280 -6.092 1.00 55.16 71 GLN A CA 1
ATOM 564 C C . GLN A 1 71 ? 40.827 7.548 -6.722 1.00 55.16 71 GLN A C 1
ATOM 566 O O . GLN A 1 71 ? 40.343 8.633 -6.437 1.00 55.16 71 GLN A O 1
ATOM 571 N N . GLU A 1 72 ? 41.780 7.409 -7.651 1.00 57.53 72 GLU A N 1
ATOM 572 C CA . GLU A 1 72 ? 42.480 8.545 -8.271 1.00 57.53 72 GLU A CA 1
ATOM 573 C C . GLU A 1 72 ? 41.524 9.445 -9.055 1.00 57.53 72 GLU A C 1
ATOM 575 O O . GLU A 1 72 ? 41.638 10.652 -8.973 1.00 57.53 72 GLU A O 1
ATOM 580 N N . LEU A 1 73 ? 40.534 8.882 -9.758 1.00 59.69 73 LEU A N 1
ATOM 581 C CA . LEU A 1 73 ? 39.529 9.663 -10.501 1.00 59.69 73 LEU A CA 1
ATOM 582 C C . LEU A 1 73 ? 38.517 10.381 -9.596 1.00 59.69 73 LEU A C 1
ATOM 584 O O . LEU A 1 73 ? 37.905 11.358 -10.018 1.00 59.69 73 LEU A O 1
ATOM 588 N N . ILE A 1 74 ? 38.283 9.854 -8.391 1.00 56.59 74 ILE A N 1
ATOM 589 C CA . ILE A 1 74 ? 37.410 10.496 -7.404 1.00 56.59 74 ILE A CA 1
ATOM 590 C C . ILE A 1 74 ? 38.168 11.662 -6.773 1.00 56.59 74 ILE A C 1
ATOM 592 O O . ILE A 1 74 ? 37.602 12.744 -6.678 1.00 56.59 74 ILE A O 1
ATOM 596 N N . ASP A 1 75 ? 39.436 11.459 -6.415 1.00 58.50 75 ASP A N 1
ATOM 597 C CA . ASP A 1 75 ? 40.299 12.508 -5.872 1.00 58.50 75 ASP A CA 1
ATOM 598 C C . ASP A 1 75 ? 40.523 13.632 -6.907 1.00 58.50 75 ASP A C 1
ATOM 600 O O . ASP A 1 75 ? 40.267 14.787 -6.586 1.00 58.50 75 ASP A O 1
ATOM 604 N N . ASP A 1 76 ? 40.805 13.312 -8.179 1.00 56.22 76 ASP A N 1
ATOM 605 C CA . ASP A 1 76 ? 40.963 14.292 -9.278 1.00 56.22 76 ASP A CA 1
ATOM 606 C C . ASP A 1 76 ? 39.687 15.136 -9.511 1.00 56.22 76 ASP A C 1
ATOM 608 O O . ASP A 1 76 ? 39.755 16.308 -9.878 1.00 56.22 76 ASP A O 1
ATOM 612 N N . TYR A 1 77 ? 38.497 14.566 -9.279 1.00 60.91 77 TYR A N 1
ATOM 613 C CA . TYR A 1 77 ? 37.224 15.289 -9.416 1.00 60.91 77 TYR A CA 1
ATOM 614 C C . TYR A 1 77 ? 36.985 16.290 -8.274 1.00 60.91 77 TYR A C 1
ATOM 616 O O . TYR A 1 77 ? 36.345 17.314 -8.484 1.00 60.91 77 TYR A O 1
ATOM 624 N N . TYR A 1 78 ? 37.489 16.018 -7.067 1.00 57.94 78 TYR A N 1
ATOM 625 C CA . TYR A 1 78 ? 37.393 16.948 -5.935 1.00 57.94 78 TYR A CA 1
ATOM 626 C C . TYR A 1 78 ? 38.593 17.903 -5.837 1.00 57.94 78 TYR A C 1
ATOM 628 O O . TYR A 1 78 ? 38.477 18.947 -5.199 1.00 57.94 78 TYR A O 1
ATOM 636 N N . GLU A 1 79 ? 39.719 17.573 -6.470 1.00 55.06 79 GLU A N 1
ATOM 637 C CA . GLU A 1 79 ? 40.943 18.381 -6.476 1.00 55.06 79 GLU A CA 1
ATOM 638 C C . GLU A 1 79 ? 40.923 19.465 -7.572 1.00 55.06 79 GLU A C 1
ATOM 640 O O . GLU A 1 79 ? 41.464 20.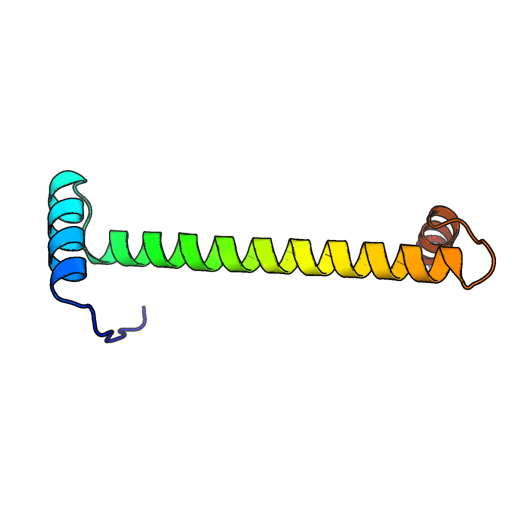548 -7.364 1.00 55.06 79 GLU A O 1
ATOM 645 N N . ASN A 1 80 ? 40.221 19.236 -8.692 1.00 57.25 80 ASN A N 1
ATOM 646 C CA . ASN A 1 80 ? 40.130 20.195 -9.804 1.00 57.25 80 ASN A CA 1
ATOM 647 C C . ASN A 1 80 ? 38.884 21.109 -9.794 1.00 57.25 80 ASN A C 1
ATOM 649 O O . ASN A 1 80 ? 38.795 21.980 -10.652 1.00 57.25 80 ASN A O 1
ATOM 653 N N . ASP A 1 81 ? 37.944 20.952 -8.850 1.00 52.97 81 ASP A N 1
ATOM 654 C CA . ASP 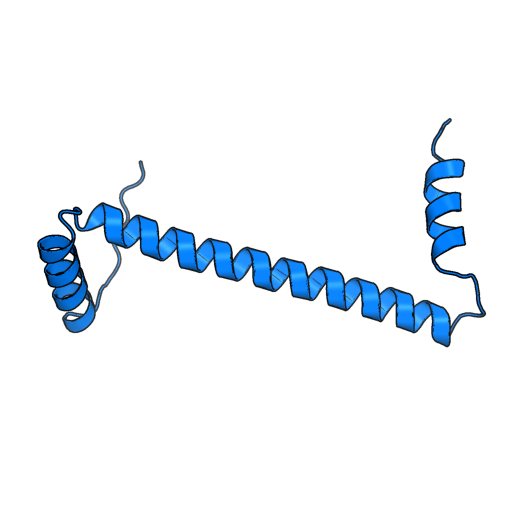A 1 81 ? 36.700 21.756 -8.772 1.00 52.97 81 ASP A CA 1
ATOM 655 C C . ASP A 1 81 ? 36.639 22.667 -7.521 1.00 52.97 81 ASP A C 1
ATOM 657 O O . ASP A 1 81 ? 35.573 23.045 -7.027 1.00 52.97 81 ASP A O 1
ATOM 661 N N . VAL A 1 82 ? 37.812 23.067 -7.014 1.00 51.78 82 VAL A N 1
ATOM 662 C CA . VAL A 1 82 ? 37.968 24.234 -6.129 1.00 51.78 82 VAL A CA 1
ATOM 663 C C . VAL A 1 82 ? 38.903 25.249 -6.794 1.00 51.78 82 VAL A C 1
ATOM 665 O O . VAL A 1 82 ? 40.026 25.441 -6.338 1.00 51.78 82 VAL A O 1
ATOM 668 N N . VAL A 1 83 ? 38.434 25.846 -7.899 1.00 43.78 83 VAL A N 1
ATOM 669 C CA . VAL A 1 83 ? 38.543 27.256 -8.366 1.00 43.78 83 VAL A CA 1
ATOM 670 C C . VAL A 1 83 ? 37.926 27.347 -9.760 1.00 43.78 83 VAL A C 1
ATOM 672 O O . VAL A 1 83 ? 38.375 26.601 -10.653 1.00 43.78 83 VAL A O 1
#

Foldseek 3Di:
DDDDDDDDPPVRVVVLVVCCVVVVHDSVVVVVVVVVVVVVVVVVVVVVVVVVVVVVVVVVCCPPPPDDDPVVVVCVVVVVPPD